Protein AF-A0A959E5X3-F1 (afdb_monomer_lite)

pLDDT: mean 75.26, std 14.71, range [43.62, 96.94]

Radius of gyration: 28.89 Å; chains: 1; bounding box: 55×31×90 Å

Secondary structure (DSSP, 8-state):
---THHHHHHHHHHHHHHHHHHTS------------HHHHHHHHHHHSS-SS-TT-SS--GGGGHHHHS--TTS-SSB-TT--B--SHHHHHTSHHHHGGG-HHHHHHHHHHHHH-GGGHHHHHHHTT-

Sequence (129 aa):
MKKPGHVHLVALSLFGAIGLFSLMPVAENKGVAYRPES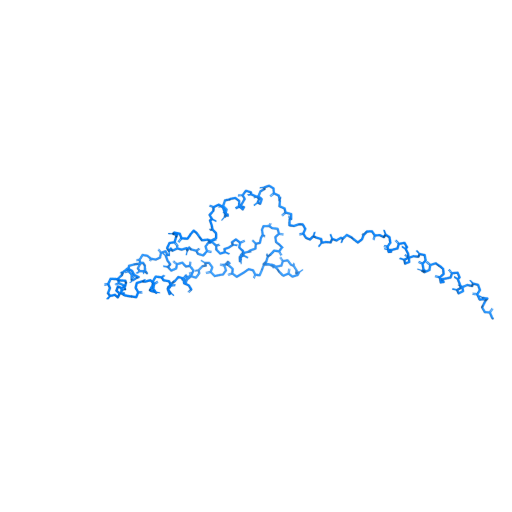FAEWHKTVFLLDPVPQDLIFPTTYYCGGCHGPDYLMHAMVDEMGNDVNLFDDFSTTMMANSAKDPFWQAKVSHEMLVNPGHSLDLQTKCTS

Foldseek 3Di:
DPDCVVVVVVVVVVVVVVVVVVPPPPPPPPVPVPCDVVNVVVCCVLPVCPLPDPPPLFDALVSVCVQQPADPVLPHCADPVSHHNGPSVVVNPDCLRCVSVDPVSVVVLVVCCVVCVVCNVVSSVVSVD

Structure (mmCIF, N/CA/C/O backbone):
data_AF-A0A959E5X3-F1
#
_entry.id   AF-A0A959E5X3-F1
#
loop_
_atom_site.group_PDB
_atom_site.id
_atom_site.type_symbol
_atom_site.label_atom_id
_atom_site.label_alt_id
_atom_site.label_comp_id
_atom_site.label_asym_id
_atom_site.label_entity_id
_atom_site.label_seq_id
_atom_site.pdbx_PDB_ins_code
_atom_site.Cartn_x
_atom_site.Cartn_y
_atom_site.Cartn_z
_atom_site.occupancy
_atom_site.B_iso_or_equiv
_atom_site.auth_seq_id
_atom_site.auth_comp_id
_atom_site.auth_asym_id
_atom_site.auth_atom_id
_atom_site.pdbx_PDB_model_num
ATOM 1 N N . MET A 1 1 ? 25.671 -19.816 -68.355 1.00 52.03 1 MET A N 1
ATOM 2 C CA . MET A 1 1 ? 26.070 -20.847 -67.367 1.00 52.03 1 MET A CA 1
ATOM 3 C C . MET A 1 1 ? 26.819 -20.152 -66.230 1.00 52.03 1 MET A C 1
ATOM 5 O O . MET A 1 1 ? 27.949 -19.722 -66.429 1.00 52.03 1 MET A O 1
ATOM 9 N N . LYS A 1 2 ? 26.156 -19.900 -65.092 1.00 56.19 2 LYS A N 1
ATOM 10 C CA . LYS A 1 2 ? 26.720 -19.149 -63.950 1.00 56.19 2 LYS A CA 1
ATOM 11 C C . LYS A 1 2 ? 27.658 -20.096 -63.185 1.00 56.19 2 LYS A C 1
ATOM 13 O O . LYS A 1 2 ? 27.222 -21.168 -62.783 1.00 56.19 2 LYS A O 1
ATOM 18 N N . LYS A 1 3 ? 28.950 -19.763 -63.078 1.00 61.44 3 LYS A N 1
ATOM 19 C CA . LYS A 1 3 ? 29.979 -20.664 -62.521 1.00 61.44 3 LYS A CA 1
ATOM 20 C C . LYS A 1 3 ? 29.633 -21.049 -61.062 1.00 61.44 3 LYS A C 1
ATOM 22 O O . LYS A 1 3 ? 29.337 -20.146 -60.277 1.00 61.44 3 LYS A O 1
ATOM 27 N N . PRO A 1 4 ? 29.718 -22.338 -60.672 1.00 62.22 4 PRO A N 1
ATOM 28 C CA . PRO A 1 4 ? 29.288 -22.838 -59.355 1.00 62.22 4 PRO A CA 1
ATOM 29 C C . PRO A 1 4 ? 30.049 -22.220 -58.170 1.00 62.22 4 PRO A C 1
ATOM 31 O O . PRO A 1 4 ? 29.543 -22.192 -57.053 1.00 62.22 4 PRO A O 1
ATOM 34 N N . GLY A 1 5 ? 31.228 -21.635 -58.410 1.00 66.94 5 GLY A N 1
ATOM 35 C CA . GLY A 1 5 ? 32.032 -20.980 -57.375 1.00 66.94 5 GLY A CA 1
ATOM 36 C C . GLY A 1 5 ? 31.352 -19.789 -56.690 1.00 66.94 5 GLY A C 1
ATOM 37 O O . GLY A 1 5 ? 31.615 -19.549 -55.519 1.00 66.94 5 GLY A O 1
ATOM 38 N N . HIS A 1 6 ? 30.440 -19.073 -57.360 1.00 70.25 6 HIS A N 1
ATOM 39 C CA . HIS A 1 6 ? 29.731 -17.946 -56.732 1.00 70.25 6 HIS A CA 1
ATOM 40 C C . HIS A 1 6 ? 28.738 -18.394 -55.654 1.00 70.25 6 HIS A C 1
ATOM 42 O O . HIS A 1 6 ? 28.566 -17.697 -54.661 1.00 70.25 6 HIS A O 1
ATOM 48 N N . VAL A 1 7 ? 28.114 -19.563 -55.817 1.00 75.25 7 VAL A N 1
ATOM 49 C CA . VAL A 1 7 ? 27.144 -20.087 -54.842 1.00 75.25 7 VAL A CA 1
ATOM 50 C C . VAL A 1 7 ? 27.857 -20.501 -53.554 1.00 75.25 7 VAL A C 1
ATOM 52 O O . VAL A 1 7 ? 27.399 -20.171 -52.465 1.00 75.25 7 VAL A O 1
ATOM 55 N N . HIS A 1 8 ? 29.025 -21.137 -53.674 1.00 79.75 8 HIS A N 1
ATOM 56 C CA . HIS A 1 8 ? 29.847 -21.503 -52.519 1.00 79.75 8 HIS A CA 1
ATOM 57 C C . HIS A 1 8 ? 30.447 -20.284 -51.810 1.00 79.75 8 HIS A C 1
ATOM 59 O O . HIS A 1 8 ? 30.503 -20.273 -50.584 1.00 79.75 8 HIS A O 1
ATOM 65 N N . LEU A 1 9 ? 30.834 -19.240 -52.553 1.00 80.56 9 LEU A N 1
ATOM 66 C CA . LEU A 1 9 ? 31.344 -17.999 -51.960 1.00 80.56 9 LEU A CA 1
ATOM 67 C C . LEU A 1 9 ? 30.267 -17.277 -51.138 1.00 80.56 9 LEU A C 1
ATOM 69 O O . LEU A 1 9 ? 30.531 -16.830 -50.024 1.00 80.56 9 LEU A O 1
ATOM 73 N N . VAL A 1 10 ? 29.040 -17.212 -51.665 1.00 83.31 10 VAL A N 1
ATOM 74 C CA . VAL A 1 10 ? 27.902 -16.614 -50.956 1.00 83.31 10 VAL A CA 1
ATOM 75 C C . VAL A 1 10 ? 27.544 -17.443 -49.722 1.00 83.31 10 VAL A C 1
ATOM 77 O O . VAL A 1 10 ? 27.395 -16.876 -48.642 1.00 83.31 10 VAL A O 1
ATOM 80 N N . ALA A 1 11 ? 27.488 -18.772 -49.841 1.00 84.06 11 ALA A N 1
ATOM 81 C CA . ALA A 1 11 ? 27.210 -19.652 -48.707 1.00 84.06 11 ALA A CA 1
ATOM 82 C C . ALA A 1 11 ? 28.253 -19.498 -47.586 1.00 84.06 11 ALA A C 1
ATOM 84 O O . ALA A 1 11 ? 27.881 -19.336 -46.426 1.00 84.06 11 ALA A O 1
ATOM 85 N N . LEU A 1 12 ? 29.547 -19.466 -47.924 1.00 86.88 12 LEU A N 1
ATOM 86 C CA . LEU A 1 12 ? 30.622 -19.259 -46.948 1.00 86.88 12 LEU A CA 1
ATOM 87 C C . LEU A 1 12 ? 30.514 -17.900 -46.248 1.00 86.88 12 LEU A C 1
ATOM 89 O O . LEU A 1 12 ? 30.712 -17.823 -45.037 1.00 86.88 12 LEU A O 1
ATOM 93 N N . SER A 1 13 ? 30.150 -16.847 -46.984 1.00 85.75 13 SER A N 1
ATOM 94 C CA . SER A 1 13 ? 29.943 -15.521 -46.393 1.00 85.75 13 SER A CA 1
ATOM 95 C C . SER A 1 13 ? 28.769 -15.500 -45.405 1.00 85.75 13 SER A C 1
ATOM 97 O O . SER A 1 13 ? 28.879 -14.906 -44.334 1.00 85.75 13 SER A O 1
ATOM 99 N N . LEU A 1 14 ? 27.681 -16.215 -45.713 1.00 88.56 14 LEU A N 1
ATOM 100 C CA . LEU A 1 14 ? 26.491 -16.287 -44.867 1.00 88.56 14 LEU A CA 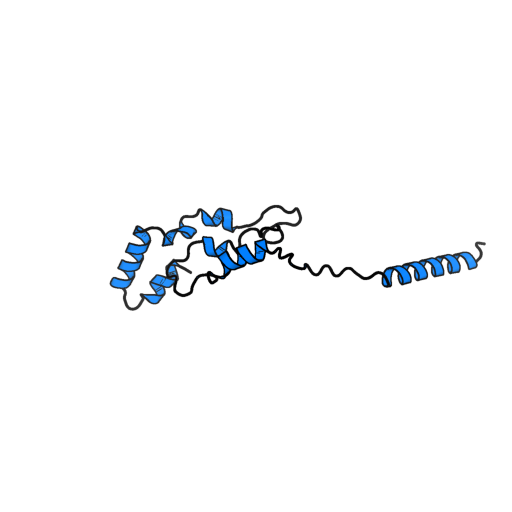1
ATOM 101 C C . LEU A 1 14 ? 26.760 -17.065 -43.572 1.00 88.56 14 LEU A C 1
ATOM 103 O O . LEU A 1 14 ? 26.426 -16.597 -42.487 1.00 88.56 14 LEU A O 1
ATOM 107 N N . PHE A 1 15 ? 27.411 -18.228 -43.674 1.00 89.19 15 PHE A N 1
ATOM 108 C CA . PHE A 1 15 ? 27.784 -19.021 -42.499 1.00 89.19 15 PHE A CA 1
ATOM 109 C C . PHE A 1 15 ? 28.819 -18.305 -41.627 1.00 89.19 15 PHE A C 1
ATOM 111 O O . PHE A 1 15 ? 28.726 -18.370 -40.402 1.00 89.19 15 PHE A O 1
ATOM 118 N N . GLY A 1 16 ? 29.753 -17.567 -42.237 1.00 91.19 16 GLY A N 1
ATOM 119 C CA . GLY A 1 16 ? 30.685 -16.705 -41.511 1.00 91.19 16 GLY A CA 1
ATOM 120 C C . GLY A 1 16 ? 29.972 -15.599 -40.729 1.00 91.19 16 GLY A C 1
ATOM 121 O O . GLY A 1 16 ? 30.272 -15.390 -39.555 1.00 91.19 16 GLY A O 1
ATOM 122 N N . ALA A 1 17 ? 28.985 -14.938 -41.341 1.00 89.69 17 ALA A N 1
ATOM 123 C CA . ALA A 1 17 ? 28.188 -13.905 -40.680 1.00 89.69 17 ALA A CA 1
ATOM 124 C C . ALA A 1 17 ? 27.346 -14.463 -39.520 1.00 89.69 17 ALA A C 1
ATOM 126 O O . ALA A 1 17 ? 27.317 -13.864 -38.448 1.00 89.69 17 ALA A O 1
ATOM 127 N N . ILE A 1 18 ? 26.716 -15.630 -39.695 1.00 87.75 18 ILE A N 1
ATOM 128 C CA . ILE A 1 18 ? 25.946 -16.295 -38.631 1.00 87.75 18 ILE A CA 1
ATOM 129 C C . ILE A 1 18 ? 26.870 -16.713 -37.482 1.00 87.75 18 ILE A C 1
ATOM 131 O O . ILE A 1 18 ? 26.540 -16.481 -36.321 1.00 87.75 18 ILE A O 1
ATOM 135 N N . GLY A 1 19 ? 28.044 -17.276 -37.787 1.00 89.44 19 GLY A N 1
ATOM 136 C CA . GLY A 1 19 ? 29.043 -17.626 -36.776 1.00 89.44 19 GLY A CA 1
ATOM 137 C C . GLY A 1 19 ? 29.510 -16.408 -35.976 1.00 89.44 19 GLY A C 1
ATOM 138 O O . GLY A 1 19 ? 29.556 -16.464 -34.752 1.00 89.44 19 GLY A O 1
ATOM 139 N N . LEU A 1 20 ? 29.770 -15.281 -36.648 1.00 85.88 20 LEU A N 1
ATOM 140 C CA . LEU A 1 20 ? 30.122 -14.015 -35.996 1.00 85.88 20 LEU A CA 1
ATOM 141 C C . LEU A 1 20 ? 28.983 -13.466 -35.126 1.00 85.88 20 LEU A C 1
ATOM 143 O O . LEU A 1 20 ? 29.235 -13.029 -34.007 1.00 85.88 20 LEU A O 1
ATOM 147 N N . PHE A 1 21 ? 27.739 -13.525 -35.604 1.00 82.19 21 PHE A N 1
ATOM 148 C CA . PHE A 1 21 ? 26.570 -13.081 -34.841 1.00 82.19 21 PHE A CA 1
ATOM 149 C C . PHE A 1 21 ? 26.304 -13.974 -33.617 1.00 82.19 21 PHE A C 1
ATOM 151 O O . PHE A 1 21 ? 25.906 -13.484 -32.569 1.00 82.19 21 PHE A O 1
ATOM 158 N N . SER A 1 22 ? 26.604 -15.272 -33.715 1.00 81.00 22 SER A N 1
ATOM 159 C CA . SER A 1 22 ? 26.475 -16.237 -32.608 1.00 81.00 22 SER A CA 1
ATOM 160 C C . SER A 1 22 ? 27.522 -16.033 -31.506 1.00 81.00 22 SER A C 1
ATOM 162 O O . SER A 1 22 ? 27.334 -16.497 -30.385 1.00 81.00 22 SER A O 1
ATOM 164 N N . LEU A 1 23 ? 28.633 -15.360 -31.825 1.00 83.50 23 LEU A N 1
ATOM 165 C CA . LEU A 1 23 ? 29.679 -14.983 -30.870 1.00 83.50 23 LEU A CA 1
ATOM 166 C C . LEU A 1 23 ? 29.416 -13.621 -30.219 1.00 83.50 23 LEU A C 1
ATOM 168 O O . LEU A 1 23 ? 30.133 -13.249 -29.288 1.00 83.50 23 LEU A O 1
ATOM 172 N N . MET A 1 24 ? 28.410 -12.871 -30.684 1.00 80.44 24 MET A N 1
ATOM 173 C CA . MET A 1 24 ? 27.980 -11.672 -29.977 1.00 80.44 24 MET A CA 1
ATOM 174 C C . MET A 1 24 ? 27.353 -12.103 -28.647 1.00 80.44 24 MET A C 1
ATOM 176 O O . MET A 1 24 ? 26.444 -12.936 -28.649 1.00 80.44 24 MET A O 1
ATOM 180 N N . PRO A 1 25 ? 27.816 -11.568 -27.504 1.00 75.00 25 PRO A N 1
ATOM 181 C CA . PRO A 1 25 ? 27.166 -11.840 -26.237 1.00 75.00 25 PRO A CA 1
ATOM 182 C C . PRO A 1 25 ? 25.727 -11.333 -26.340 1.00 75.00 25 PRO A C 1
ATOM 184 O O . PRO A 1 25 ? 25.496 -10.139 -26.535 1.00 75.00 25 PRO A O 1
ATOM 187 N N . VAL A 1 26 ? 24.756 -12.244 -26.237 1.00 66.56 26 VAL A N 1
ATOM 188 C CA . VAL A 1 26 ? 23.364 -11.862 -26.010 1.00 66.56 26 VAL A CA 1
ATOM 189 C C . VAL A 1 26 ? 23.372 -11.108 -24.692 1.00 66.56 26 VAL A C 1
ATOM 191 O O . VAL A 1 26 ? 23.665 -11.690 -23.647 1.00 66.56 26 VAL A O 1
ATOM 194 N N . ALA A 1 27 ? 23.128 -9.800 -24.754 1.00 62.12 27 ALA A N 1
ATOM 195 C CA . ALA A 1 27 ? 22.854 -9.019 -23.567 1.00 62.12 27 ALA A CA 1
ATOM 196 C C . ALA A 1 27 ? 21.605 -9.637 -22.944 1.00 62.12 27 ALA A C 1
ATOM 198 O O . ALA A 1 27 ? 20.488 -9.445 -23.422 1.00 62.12 27 ALA A O 1
ATOM 199 N N . GLU A 1 28 ? 21.808 -10.471 -21.930 1.00 56.25 28 GLU A N 1
ATOM 200 C CA . GLU A 1 28 ? 20.720 -10.932 -21.100 1.00 56.25 28 GLU A CA 1
ATOM 201 C C . GLU A 1 28 ? 20.155 -9.659 -20.476 1.00 56.25 28 GLU A C 1
ATOM 203 O O . GLU A 1 28 ? 20.788 -9.057 -19.606 1.00 56.25 28 GLU A O 1
ATOM 208 N N . ASN A 1 29 ? 18.989 -9.215 -20.955 1.00 54.84 29 ASN A N 1
ATOM 209 C CA . ASN A 1 29 ? 18.143 -8.276 -20.231 1.00 54.84 29 ASN A CA 1
ATOM 210 C C . ASN A 1 29 ? 17.641 -9.013 -18.987 1.00 54.84 29 ASN A C 1
ATOM 212 O O . ASN A 1 29 ? 16.459 -9.307 -18.826 1.00 54.84 29 ASN A O 1
ATOM 216 N N . LYS A 1 30 ? 18.565 -9.323 -18.075 1.00 50.81 30 LYS A N 1
ATOM 217 C CA . LYS A 1 30 ? 18.239 -9.345 -16.667 1.00 50.81 30 LYS A CA 1
ATOM 218 C C . LYS A 1 30 ? 17.781 -7.924 -16.453 1.00 50.81 30 LYS A C 1
ATOM 220 O O . LYS A 1 30 ? 18.608 -7.017 -16.514 1.00 50.81 30 LYS A O 1
ATOM 225 N N . GLY A 1 31 ? 16.477 -7.720 -16.311 1.00 43.62 31 GLY A N 1
ATOM 226 C CA . GLY A 1 31 ? 15.969 -6.528 -15.662 1.00 43.62 31 GLY A CA 1
ATOM 227 C C . GLY A 1 31 ? 16.633 -6.503 -14.296 1.00 43.62 31 GLY A C 1
ATOM 228 O O . GLY A 1 31 ? 16.117 -7.051 -13.326 1.00 43.62 31 GLY A O 1
ATOM 229 N N . VAL A 1 32 ? 17.860 -5.986 -14.234 1.00 48.44 32 VAL A N 1
ATOM 230 C CA . VAL A 1 32 ? 18.496 -5.642 -12.987 1.00 48.44 32 VAL A CA 1
ATOM 231 C C . VAL A 1 32 ? 17.598 -4.520 -12.548 1.00 48.44 32 VAL A C 1
ATOM 233 O O . VAL A 1 32 ? 17.641 -3.451 -13.150 1.00 48.44 32 VAL A O 1
ATOM 236 N N . ALA A 1 33 ? 16.700 -4.815 -11.607 1.00 47.78 33 ALA A N 1
ATOM 237 C CA . ALA A 1 33 ? 15.950 -3.796 -10.912 1.00 47.78 33 ALA A CA 1
ATOM 238 C C . ALA A 1 33 ? 16.995 -2.766 -10.491 1.00 47.78 33 ALA A C 1
ATOM 240 O O . ALA A 1 33 ? 17.809 -3.029 -9.599 1.00 47.78 33 ALA A O 1
ATOM 241 N N . TYR A 1 34 ? 17.069 -1.666 -11.239 1.00 44.34 34 TYR A N 1
ATOM 242 C CA . TYR A 1 34 ? 17.923 -0.556 -10.897 1.00 44.34 34 TYR A CA 1
ATOM 243 C C . TYR A 1 34 ? 17.426 -0.170 -9.510 1.00 44.34 34 TYR A C 1
ATOM 245 O O . TYR A 1 34 ? 16.233 0.014 -9.304 1.00 44.34 34 TYR A O 1
ATOM 253 N N . ARG A 1 35 ? 18.301 -0.259 -8.515 1.00 51.88 35 ARG A N 1
ATOM 254 C CA . ARG A 1 35 ? 18.018 0.152 -7.143 1.00 51.88 35 ARG A CA 1
ATOM 255 C C . ARG A 1 35 ? 19.019 1.260 -6.839 1.00 51.88 35 ARG A C 1
ATOM 257 O O . ARG A 1 35 ? 20.086 0.957 -6.311 1.00 51.88 35 ARG A O 1
ATOM 264 N N . PRO A 1 36 ? 18.750 2.514 -7.238 1.00 56.84 36 PRO A N 1
ATOM 265 C CA . PRO A 1 36 ? 19.499 3.648 -6.745 1.00 56.84 36 PRO A CA 1
ATOM 266 C C . PRO A 1 36 ? 19.348 3.696 -5.224 1.00 56.84 36 PRO A C 1
ATOM 268 O O . PRO A 1 36 ? 18.367 3.210 -4.658 1.00 56.84 36 PRO A O 1
ATOM 271 N N . GLU A 1 37 ? 20.328 4.272 -4.541 1.00 54.00 37 GLU A N 1
ATOM 272 C CA . GLU A 1 37 ? 20.347 4.339 -3.075 1.00 54.00 37 GLU A CA 1
ATOM 273 C C . GLU A 1 37 ? 19.088 5.021 -2.507 1.00 54.00 37 GLU A C 1
ATOM 275 O O . GLU A 1 37 ? 18.595 4.619 -1.455 1.00 54.00 37 GLU A O 1
ATOM 280 N N . SER A 1 38 ? 18.483 5.940 -3.268 1.00 54.34 38 SER A N 1
ATOM 281 C CA . SER A 1 38 ? 17.194 6.573 -2.963 1.00 54.34 38 SER A CA 1
ATOM 282 C C . SER A 1 38 ? 16.017 5.592 -2.915 1.00 54.34 38 SER A C 1
ATOM 284 O O . SER A 1 38 ? 15.113 5.755 -2.100 1.00 54.34 38 SER A O 1
ATOM 286 N N . PHE A 1 39 ? 16.026 4.534 -3.733 1.00 53.41 39 PHE A N 1
ATOM 287 C CA . PHE A 1 39 ? 15.036 3.459 -3.659 1.00 53.41 39 PHE A CA 1
ATOM 288 C C . PHE A 1 39 ? 15.261 2.565 -2.455 1.00 53.41 39 PHE A C 1
ATOM 290 O O . PHE A 1 39 ? 14.295 2.082 -1.882 1.00 53.41 39 PHE A O 1
ATOM 297 N N . ALA A 1 40 ? 16.516 2.337 -2.063 1.00 52.56 40 ALA A N 1
ATOM 298 C CA . ALA A 1 40 ? 16.816 1.627 -0.829 1.00 52.56 40 ALA A CA 1
ATOM 299 C C . ALA A 1 40 ? 16.401 2.453 0.397 1.00 52.56 40 ALA A C 1
ATOM 301 O O . ALA A 1 40 ? 15.988 1.860 1.384 1.00 52.56 40 ALA A O 1
ATOM 302 N N . GLU A 1 41 ? 16.463 3.786 0.352 1.00 54.06 41 GLU A N 1
ATOM 303 C CA . GLU A 1 41 ? 15.901 4.658 1.392 1.00 54.06 41 GLU A CA 1
ATOM 304 C C . GLU A 1 41 ? 14.372 4.669 1.392 1.00 54.06 41 GLU A C 1
ATOM 306 O O . GLU A 1 41 ? 13.792 4.488 2.457 1.00 54.06 41 GLU A O 1
ATOM 311 N N . TRP A 1 42 ? 13.716 4.794 0.233 1.00 52.72 42 TRP A N 1
ATOM 312 C CA . TRP A 1 42 ? 12.253 4.707 0.124 1.00 52.72 42 TRP A CA 1
ATOM 313 C C . TRP A 1 42 ? 11.732 3.322 0.531 1.00 52.72 42 TRP A C 1
ATOM 315 O O . TRP A 1 42 ? 10.778 3.212 1.288 1.00 52.72 42 TRP A O 1
ATOM 325 N N . HIS A 1 43 ? 12.407 2.244 0.127 1.00 53.22 43 HIS A N 1
ATOM 326 C CA . HIS A 1 43 ? 12.106 0.904 0.627 1.00 53.22 43 HIS A CA 1
ATOM 327 C C . HIS A 1 43 ? 12.445 0.759 2.100 1.00 53.22 43 HIS A C 1
ATOM 329 O O . HIS A 1 43 ? 11.705 0.106 2.807 1.00 53.22 43 HIS A O 1
ATOM 335 N N . LYS A 1 44 ? 13.517 1.350 2.626 1.00 54.25 44 LYS A N 1
ATOM 336 C CA . LYS A 1 44 ? 13.734 1.318 4.077 1.00 54.25 44 LYS A CA 1
ATOM 337 C C . LYS A 1 44 ? 12.608 2.057 4.794 1.00 54.25 44 LYS A C 1
ATOM 339 O O . LYS A 1 44 ? 12.125 1.545 5.782 1.00 54.25 44 LYS A O 1
ATOM 344 N N . THR A 1 45 ? 12.108 3.189 4.315 1.00 54.69 45 THR A N 1
ATOM 345 C CA . THR A 1 45 ? 11.000 3.881 4.994 1.00 54.69 45 THR A CA 1
ATOM 346 C C . THR A 1 45 ? 9.646 3.187 4.817 1.00 54.69 45 THR A C 1
ATOM 348 O O . THR A 1 45 ? 8.852 3.190 5.755 1.00 54.69 45 THR A O 1
ATOM 351 N N . VAL A 1 46 ? 9.386 2.558 3.667 1.00 54.97 46 VAL A N 1
ATOM 352 C CA . VAL A 1 46 ? 8.111 1.883 3.349 1.00 54.97 46 VAL A CA 1
ATOM 353 C C . VAL A 1 46 ? 8.080 0.411 3.788 1.00 54.97 46 VAL A C 1
ATOM 355 O O . VAL A 1 46 ? 7.016 -0.072 4.137 1.00 54.97 46 VAL A O 1
ATOM 358 N N . PHE A 1 47 ? 9.224 -0.280 3.818 1.00 48.94 47 PHE A N 1
ATOM 359 C CA . PHE A 1 47 ? 9.394 -1.706 4.161 1.00 48.94 47 PHE A CA 1
ATOM 360 C C . PHE A 1 47 ? 9.928 -1.923 5.595 1.00 48.94 47 PHE A C 1
ATOM 362 O O . PHE A 1 47 ? 9.842 -3.034 6.106 1.00 48.94 47 PHE A O 1
ATOM 369 N N . LEU A 1 48 ? 10.481 -0.899 6.279 1.00 48.16 48 LEU A N 1
ATOM 370 C CA . LEU A 1 48 ? 10.650 -0.948 7.753 1.00 48.16 48 LEU A CA 1
ATOM 371 C C . LEU A 1 48 ? 9.309 -0.816 8.486 1.00 48.16 48 LEU A C 1
ATOM 373 O O . LEU A 1 48 ? 9.239 -1.059 9.689 1.00 48.16 48 LEU A O 1
ATOM 377 N N . LEU A 1 49 ? 8.253 -0.445 7.767 1.00 50.91 49 LEU A N 1
ATOM 378 C CA . LEU A 1 49 ? 6.896 -0.792 8.133 1.00 50.91 49 LEU A CA 1
ATOM 379 C C . LEU A 1 49 ? 6.627 -2.112 7.403 1.00 50.91 49 LEU A C 1
ATOM 381 O O . LEU A 1 49 ? 6.686 -2.143 6.179 1.00 50.91 49 LEU A O 1
ATOM 385 N N . ASP A 1 50 ? 6.422 -3.207 8.135 1.00 50.59 50 ASP A N 1
ATOM 386 C CA . ASP A 1 50 ? 5.968 -4.490 7.574 1.00 50.59 50 ASP A CA 1
ATOM 387 C C . ASP A 1 50 ? 4.889 -4.251 6.491 1.00 50.59 50 ASP A C 1
ATOM 389 O O . ASP A 1 50 ? 4.134 -3.277 6.620 1.00 50.59 50 ASP A O 1
ATOM 393 N N . PRO A 1 51 ? 4.754 -5.097 5.447 1.00 60.97 51 PRO A N 1
ATOM 394 C CA . PRO A 1 51 ? 3.575 -5.076 4.585 1.00 60.97 51 PRO A CA 1
ATOM 395 C C . PRO A 1 51 ? 2.339 -5.330 5.458 1.00 60.97 51 PRO A C 1
ATOM 397 O O . PRO A 1 51 ? 1.954 -6.467 5.691 1.00 60.97 51 PRO A O 1
ATOM 400 N N . VAL A 1 52 ? 1.770 -4.240 5.978 1.00 58.81 52 VAL A N 1
ATOM 401 C CA . VAL A 1 52 ? 0.869 -4.192 7.133 1.00 58.81 52 VAL A CA 1
ATOM 402 C C . VAL A 1 52 ? 1.506 -4.775 8.412 1.00 58.81 52 VAL A C 1
ATOM 404 O O . VAL A 1 52 ? 1.631 -5.993 8.532 1.00 58.81 52 VAL A O 1
ATOM 407 N N . PRO A 1 53 ? 1.857 -3.945 9.415 1.00 58.78 53 PRO A N 1
ATOM 408 C CA . PRO A 1 53 ? 2.241 -4.455 10.730 1.00 58.78 53 PRO A CA 1
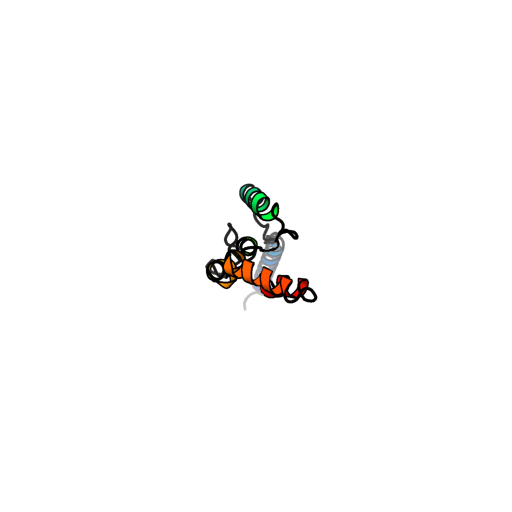ATOM 409 C C . PRO A 1 53 ? 1.159 -5.405 11.257 1.00 58.78 53 PRO A C 1
ATOM 411 O O . PRO A 1 53 ? -0.022 -5.057 11.243 1.00 58.78 53 PRO A O 1
ATOM 414 N N . GLN A 1 54 ? 1.533 -6.610 11.697 1.00 59.38 54 GLN A N 1
ATOM 415 C CA . GLN A 1 54 ? 0.558 -7.620 12.147 1.00 59.38 54 GLN A CA 1
ATOM 416 C C . GLN A 1 54 ? -0.233 -7.184 13.392 1.00 59.38 54 GLN A C 1
ATOM 418 O O . GLN A 1 54 ? -1.281 -7.749 13.698 1.00 59.38 54 GLN A O 1
ATOM 423 N N . ASP A 1 55 ? 0.272 -6.187 14.115 1.00 62.75 55 ASP A N 1
ATOM 424 C CA . ASP A 1 55 ? -0.359 -5.539 15.261 1.00 62.75 55 ASP A CA 1
ATOM 425 C C . ASP A 1 55 ? -1.238 -4.336 14.872 1.00 62.75 55 ASP A C 1
ATOM 427 O O . ASP A 1 55 ? -1.978 -3.809 15.710 1.00 62.75 55 ASP A O 1
ATOM 431 N N . LEU A 1 56 ? -1.211 -3.907 13.606 1.00 65.31 56 LEU A N 1
ATOM 432 C CA . LEU A 1 56 ? -2.069 -2.843 13.108 1.00 65.31 56 LEU A CA 1
ATOM 433 C C . LEU A 1 56 ? -3.465 -3.401 12.822 1.00 65.31 56 LEU A C 1
ATOM 435 O O . LEU A 1 56 ? -3.727 -3.996 11.783 1.00 65.31 56 LEU A O 1
ATOM 439 N N . ILE A 1 57 ? -4.388 -3.144 13.744 1.00 63.31 57 ILE A N 1
ATOM 440 C CA . ILE A 1 57 ? -5.784 -3.603 13.656 1.00 63.31 57 ILE A CA 1
ATOM 441 C C . ILE A 1 57 ? -6.508 -2.977 12.442 1.00 63.31 57 ILE A C 1
ATOM 443 O O . ILE A 1 57 ? -7.429 -3.571 11.889 1.00 63.31 57 ILE A O 1
ATOM 447 N N . PHE A 1 58 ? -6.068 -1.790 12.000 1.00 71.44 58 PHE A N 1
ATOM 448 C CA . PHE 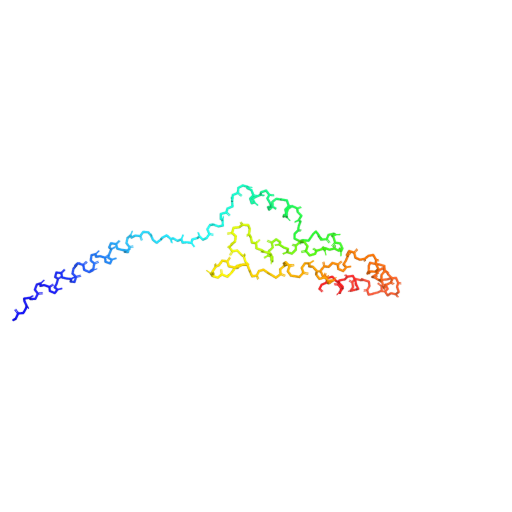A 1 58 ? -6.718 -0.984 10.962 1.00 71.44 58 PHE A CA 1
ATOM 449 C C . PHE A 1 58 ? -5.709 -0.402 9.953 1.00 71.44 58 PHE A C 1
ATOM 451 O O . PHE A 1 58 ? -5.427 0.803 9.980 1.00 71.44 58 PHE A O 1
ATOM 458 N N . PRO A 1 59 ? -5.129 -1.226 9.060 1.00 71.56 59 PRO A N 1
ATOM 459 C CA . PRO A 1 59 ? -4.291 -0.724 7.983 1.00 71.56 59 PRO A CA 1
ATOM 460 C C . PRO A 1 59 ? -5.094 0.160 7.035 1.00 71.56 59 PRO A C 1
ATOM 462 O O . PRO A 1 59 ? -6.223 -0.137 6.659 1.00 71.56 59 PRO A O 1
ATOM 465 N N . THR A 1 60 ? -4.485 1.271 6.634 1.00 73.50 60 THR A N 1
ATOM 466 C CA . THR A 1 60 ? -5.044 2.129 5.586 1.00 73.50 60 THR A CA 1
ATOM 467 C C . THR A 1 60 ? -4.514 1.687 4.229 1.00 73.50 60 THR A C 1
ATOM 469 O O . THR A 1 60 ? -3.440 1.086 4.151 1.00 73.50 60 THR A O 1
ATOM 472 N N . THR A 1 61 ? -5.210 2.065 3.156 1.00 76.75 61 THR A N 1
ATOM 473 C CA . THR A 1 61 ? -4.798 1.788 1.769 1.00 76.75 61 THR A CA 1
ATOM 474 C C . THR A 1 61 ? -3.340 2.130 1.452 1.00 76.75 61 THR A C 1
ATOM 476 O O . THR A 1 61 ? -2.772 1.512 0.562 1.00 76.75 61 THR A O 1
ATOM 479 N N . TYR A 1 62 ? -2.718 3.068 2.178 1.00 76.94 62 TYR A N 1
ATOM 480 C CA . TYR A 1 62 ? -1.324 3.482 1.999 1.00 76.94 62 TYR A CA 1
ATOM 481 C C . TYR A 1 62 ? -0.342 2.301 1.922 1.00 76.94 62 TYR A C 1
ATOM 483 O O . TYR A 1 62 ? 0.554 2.305 1.082 1.00 76.94 62 TYR A O 1
ATOM 491 N N . TYR A 1 63 ? -0.546 1.259 2.734 1.00 75.88 63 TYR A N 1
ATOM 492 C CA . TYR A 1 63 ? 0.329 0.080 2.752 1.00 75.88 63 TYR A CA 1
ATOM 493 C C . TYR A 1 63 ? 0.247 -0.767 1.474 1.00 75.88 63 TYR A C 1
ATOM 495 O O . TYR A 1 63 ? 1.152 -1.547 1.192 1.00 75.88 63 TYR A O 1
ATOM 503 N N . CYS A 1 64 ? -0.806 -0.603 0.672 1.00 77.56 64 CYS A N 1
ATOM 504 C CA . CYS A 1 64 ? -0.993 -1.324 -0.584 1.00 77.56 64 CYS A CA 1
ATOM 505 C C . CYS A 1 64 ? -0.238 -0.662 -1.750 1.00 77.56 64 CYS A C 1
ATOM 507 O O . CYS A 1 64 ? 0.123 -1.343 -2.710 1.00 77.56 64 CYS A O 1
ATOM 509 N N . GLY A 1 65 ? 0.031 0.648 -1.668 1.00 78.88 65 GLY A N 1
ATOM 510 C CA . GLY A 1 65 ? 0.633 1.425 -2.758 1.00 78.88 65 GLY A CA 1
ATOM 511 C C . GLY A 1 65 ? 2.058 1.003 -3.113 1.00 78.88 65 GLY A C 1
ATOM 512 O O . GLY A 1 65 ? 2.468 1.161 -4.256 1.00 78.88 65 GLY A O 1
ATOM 513 N N . GLY A 1 66 ? 2.790 0.387 -2.180 1.00 75.88 66 GLY A N 1
ATOM 514 C CA . GLY A 1 66 ? 4.162 -0.064 -2.428 1.00 75.88 66 GLY A CA 1
ATOM 515 C C . GLY A 1 66 ? 4.295 -1.116 -3.535 1.00 75.88 66 GLY A C 1
ATOM 516 O O . GLY A 1 66 ? 5.309 -1.144 -4.226 1.00 75.88 66 GLY A O 1
ATOM 517 N N . CYS A 1 67 ? 3.266 -1.951 -3.718 1.00 80.06 67 CYS A N 1
ATOM 518 C CA . CYS A 1 67 ? 3.220 -2.976 -4.766 1.00 80.06 67 CYS A CA 1
ATOM 519 C C . CYS A 1 67 ? 2.133 -2.714 -5.817 1.00 80.06 67 CYS A C 1
ATOM 521 O O . CYS A 1 67 ? 2.273 -3.163 -6.950 1.00 80.06 67 CYS A O 1
ATOM 523 N N . HIS A 1 68 ? 1.037 -2.045 -5.443 1.00 85.81 68 HIS A N 1
ATOM 524 C CA . HIS A 1 68 ? -0.109 -1.806 -6.327 1.00 85.81 68 HIS A CA 1
ATOM 525 C C . HIS A 1 68 ? -0.139 -0.402 -6.950 1.00 85.81 68 HIS A C 1
ATOM 527 O O . HIS A 1 68 ? -1.024 -0.143 -7.766 1.00 85.81 68 HIS A O 1
ATOM 533 N N . GLY A 1 69 ? 0.783 0.485 -6.564 1.00 84.25 69 GLY A N 1
ATOM 534 C CA . GLY A 1 69 ? 1.060 1.765 -7.220 1.00 84.25 69 GLY A CA 1
ATOM 535 C C . GLY A 1 69 ? 2.170 1.641 -8.275 1.00 84.25 69 GLY A C 1
ATOM 536 O O . GLY A 1 69 ? 2.766 0.567 -8.412 1.00 84.25 69 GLY A O 1
ATOM 537 N N . PRO A 1 70 ? 2.473 2.719 -9.016 1.00 80.50 70 PRO A N 1
ATOM 538 C CA . PRO A 1 70 ? 3.592 2.725 -9.941 1.00 80.50 70 PRO A CA 1
ATOM 539 C C . PRO A 1 70 ? 4.896 2.675 -9.147 1.00 80.50 70 PRO A C 1
ATOM 541 O O . PRO A 1 70 ? 5.040 3.327 -8.106 1.00 80.50 70 PRO A O 1
ATOM 544 N N . ASP A 1 71 ? 5.874 1.910 -9.634 1.00 79.50 71 ASP A N 1
ATOM 545 C CA . ASP A 1 71 ? 7.215 2.060 -9.083 1.00 79.50 71 ASP A CA 1
ATOM 546 C C . ASP A 1 71 ? 7.835 3.384 -9.555 1.00 79.50 71 ASP A C 1
ATOM 548 O O . ASP A 1 71 ? 7.503 3.939 -10.599 1.00 79.50 71 ASP A O 1
ATOM 552 N N . TYR A 1 72 ? 8.772 3.903 -8.772 1.00 73.00 72 TYR A N 1
ATOM 553 C CA . TYR A 1 72 ? 9.486 5.149 -9.058 1.00 73.00 72 TYR A CA 1
ATOM 554 C C . TYR A 1 72 ? 10.296 5.150 -10.376 1.00 73.00 72 TYR A C 1
ATOM 556 O O . TYR A 1 72 ? 10.735 6.217 -10.805 1.00 73.00 72 TYR A O 1
ATOM 564 N N . LEU A 1 73 ? 10.546 3.987 -10.989 1.00 79.94 73 LEU A N 1
ATOM 565 C CA . LEU A 1 73 ? 11.182 3.856 -12.307 1.00 79.94 73 LEU A CA 1
ATOM 566 C C . LEU A 1 73 ? 10.174 3.701 -13.438 1.00 79.94 73 LE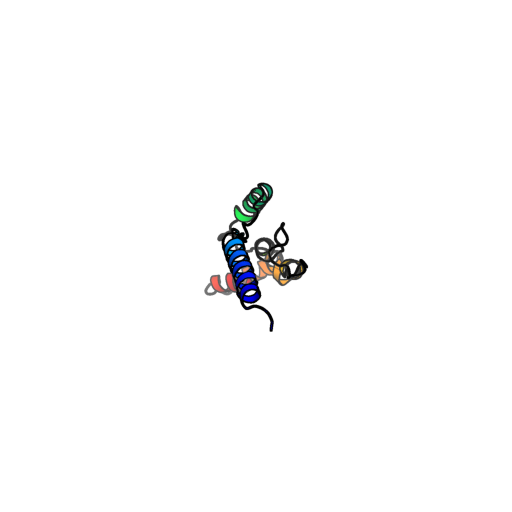U A C 1
ATOM 568 O O . LEU A 1 73 ? 10.596 3.641 -14.591 1.00 79.94 73 LEU A O 1
ATOM 572 N N . MET A 1 74 ? 8.881 3.641 -13.125 1.00 80.56 74 MET A N 1
ATOM 573 C CA . MET A 1 74 ? 7.817 3.351 -14.072 1.00 80.56 74 MET A CA 1
ATOM 574 C C . MET A 1 74 ? 8.053 2.015 -14.797 1.00 80.56 74 MET A C 1
ATOM 576 O O . MET A 1 74 ? 7.928 1.942 -16.016 1.00 80.56 74 MET A O 1
ATOM 580 N N . HIS A 1 75 ? 8.441 0.959 -14.069 1.00 82.62 75 HIS A N 1
ATOM 581 C CA . HIS A 1 75 ? 8.563 -0.400 -14.626 1.00 82.62 75 HIS A CA 1
ATOM 582 C C . HIS A 1 75 ? 7.452 -1.356 -14.167 1.00 82.62 75 HIS A C 1
ATOM 584 O O . HIS A 1 75 ? 7.106 -2.291 -14.890 1.00 82.62 75 HIS A O 1
ATOM 590 N N . ALA A 1 76 ? 6.898 -1.146 -12.977 1.00 84.69 76 ALA A N 1
ATOM 591 C CA . ALA A 1 76 ? 5.740 -1.855 -12.452 1.00 84.69 76 ALA A CA 1
ATOM 592 C C . ALA A 1 76 ? 4.477 -0.995 -12.553 1.00 84.69 76 ALA A C 1
ATOM 594 O O . ALA A 1 76 ? 4.543 0.227 -12.441 1.00 84.69 76 ALA A O 1
ATOM 595 N N . MET A 1 77 ? 3.330 -1.660 -12.727 1.00 88.75 77 MET A N 1
ATOM 596 C CA . MET A 1 77 ? 2.014 -1.026 -12.886 1.00 88.75 77 MET A CA 1
ATOM 597 C C . MET A 1 77 ? 1.961 0.003 -14.028 1.00 88.75 77 MET A C 1
ATOM 599 O O . MET A 1 77 ? 1.228 0.982 -13.955 1.00 88.75 77 MET A O 1
ATOM 603 N N . VAL A 1 78 ? 2.707 -0.255 -15.106 1.00 90.88 78 VAL A N 1
ATOM 604 C CA . VAL A 1 78 ? 2.659 0.507 -16.360 1.00 90.88 78 VAL A CA 1
ATOM 605 C C . VAL A 1 78 ? 2.388 -0.413 -17.553 1.00 90.88 78 VAL A C 1
ATOM 607 O O . VAL A 1 78 ? 2.669 -1.613 -17.488 1.00 90.88 78 VAL A O 1
ATOM 610 N N . ASP A 1 79 ? 1.840 0.129 -18.639 1.00 91.94 79 ASP A N 1
ATOM 611 C CA . ASP A 1 79 ? 1.673 -0.599 -19.904 1.00 91.94 79 ASP A CA 1
ATOM 612 C C . ASP A 1 79 ? 2.941 -0.572 -20.789 1.00 91.94 79 ASP A C 1
ATOM 614 O O . ASP A 1 79 ? 3.957 0.036 -20.451 1.00 91.94 79 ASP A O 1
ATOM 618 N N . GLU A 1 80 ? 2.894 -1.228 -21.956 1.00 91.19 80 GLU A N 1
ATOM 619 C CA . GLU A 1 80 ? 4.020 -1.270 -22.911 1.00 91.19 80 GLU A CA 1
ATOM 620 C C . GLU A 1 80 ? 4.415 0.109 -23.471 1.00 91.19 80 GLU A C 1
ATOM 622 O O . GLU A 1 80 ? 5.519 0.275 -23.992 1.00 91.19 80 GLU A O 1
ATOM 627 N N . MET A 1 81 ? 3.524 1.100 -23.381 1.00 93.00 81 MET A N 1
ATOM 628 C CA . MET A 1 81 ? 3.766 2.482 -23.797 1.00 93.00 81 MET A CA 1
ATOM 629 C C . MET A 1 81 ? 4.257 3.359 -22.634 1.00 93.00 81 MET A C 1
ATOM 631 O O . MET A 1 81 ? 4.548 4.537 -22.848 1.00 93.00 81 MET A O 1
ATOM 635 N N . GLY A 1 82 ? 4.381 2.797 -21.427 1.00 88.31 82 GLY A N 1
ATOM 636 C CA . GLY A 1 82 ? 4.788 3.499 -20.213 1.00 88.31 82 GLY A CA 1
ATOM 637 C C . GLY A 1 82 ? 3.671 4.310 -19.556 1.00 88.31 82 GLY A C 1
ATOM 638 O O . GLY A 1 82 ? 3.966 5.163 -18.717 1.00 88.31 82 GLY A O 1
ATOM 639 N N . ASN A 1 83 ? 2.405 4.090 -19.925 1.00 90.44 83 ASN A N 1
ATOM 640 C CA . ASN A 1 83 ? 1.289 4.724 -19.228 1.00 90.44 83 ASN A CA 1
ATOM 641 C C . ASN A 1 83 ? 1.078 4.055 -17.878 1.00 90.44 83 ASN A C 1
ATOM 643 O O . ASN A 1 83 ? 1.131 2.832 -17.774 1.00 90.44 83 ASN A O 1
ATOM 647 N N . ASP A 1 84 ? 0.776 4.865 -16.872 1.00 89.62 84 ASP A N 1
ATOM 648 C CA . ASP A 1 84 ? 0.382 4.381 -15.560 1.00 89.62 84 ASP A CA 1
ATOM 649 C C . ASP A 1 84 ? -0.965 3.645 -15.635 1.00 89.62 84 ASP A C 1
ATOM 651 O O . ASP A 1 84 ? -1.959 4.186 -16.124 1.00 89.62 84 ASP A O 1
ATOM 655 N N . VAL A 1 85 ? -0.977 2.394 -15.178 1.00 92.31 85 VAL A N 1
ATOM 656 C CA . VAL A 1 85 ? -2.168 1.535 -15.103 1.00 92.31 85 VAL A CA 1
ATOM 657 C C . VAL A 1 85 ? -2.407 1.036 -13.679 1.00 92.31 85 VAL A C 1
ATOM 659 O O . VAL A 1 85 ? -3.073 0.016 -13.465 1.00 92.31 85 VAL A O 1
ATOM 662 N N . ASN A 1 86 ? -1.834 1.720 -12.689 1.00 89.31 86 ASN A N 1
ATOM 663 C CA . ASN A 1 86 ? -2.021 1.374 -11.297 1.00 89.31 86 ASN A CA 1
ATOM 664 C C . ASN A 1 86 ? -3.485 1.566 -10.858 1.00 89.31 86 ASN A C 1
ATOM 666 O O . ASN A 1 86 ? -4.154 2.516 -11.247 1.00 89.31 86 ASN A O 1
ATOM 670 N N . LEU A 1 87 ? -3.988 0.642 -10.034 1.00 88.81 87 LEU A N 1
ATOM 671 C CA . LEU A 1 87 ? -5.339 0.735 -9.459 1.00 88.81 87 LEU A CA 1
ATOM 672 C C . LEU A 1 87 ? -5.331 1.434 -8.092 1.00 88.81 87 LEU A C 1
ATOM 674 O O . LEU A 1 87 ? -6.379 1.826 -7.575 1.00 88.81 87 LEU A O 1
ATOM 678 N N . PHE A 1 88 ? -4.156 1.532 -7.472 1.00 89.19 88 PHE A N 1
ATOM 679 C CA . PHE A 1 88 ? -4.011 2.066 -6.129 1.00 89.19 88 PHE A CA 1
ATOM 680 C C . PHE A 1 88 ? -4.505 3.511 -6.040 1.00 89.19 88 PHE A C 1
ATOM 682 O O . PHE A 1 88 ? -5.245 3.818 -5.105 1.00 89.19 88 PHE A O 1
ATOM 689 N N . ASP A 1 89 ? -4.170 4.362 -7.006 1.00 86.88 89 ASP A N 1
ATOM 690 C CA . ASP A 1 89 ? -4.533 5.780 -6.981 1.00 86.88 89 ASP A CA 1
ATOM 691 C C . ASP A 1 89 ? -6.052 5.975 -6.934 1.00 86.88 89 ASP A C 1
ATOM 693 O O . ASP A 1 89 ? -6.563 6.650 -6.033 1.00 86.88 89 ASP A O 1
ATOM 697 N N . ASP A 1 90 ? -6.788 5.289 -7.809 1.00 88.44 90 ASP A N 1
ATOM 698 C CA . ASP A 1 90 ? -8.252 5.335 -7.843 1.00 88.44 90 ASP A CA 1
ATOM 699 C C . ASP A 1 90 ? -8.870 4.734 -6.572 1.00 88.44 90 ASP A C 1
ATOM 701 O O . ASP A 1 90 ? -9.761 5.328 -5.951 1.00 88.44 90 ASP A O 1
ATOM 705 N N . PHE A 1 91 ? -8.381 3.567 -6.138 1.00 87.25 91 PHE A N 1
ATOM 706 C CA . PHE A 1 91 ? -8.905 2.879 -4.958 1.00 87.25 91 PHE A CA 1
ATOM 707 C C . PHE A 1 91 ? -8.663 3.668 -3.666 1.00 87.25 91 PHE A C 1
ATOM 709 O O . PHE A 1 91 ? -9.536 3.695 -2.791 1.00 87.25 91 PHE A O 1
ATOM 716 N N . SER A 1 92 ? -7.516 4.343 -3.553 1.00 87.94 92 SER A N 1
ATOM 717 C CA . SER A 1 92 ? -7.061 5.009 -2.328 1.00 87.94 92 SER A CA 1
ATOM 718 C C . SER A 1 92 ? -8.004 6.112 -1.838 1.00 87.94 92 SER A C 1
ATOM 720 O O . SER A 1 92 ? -8.030 6.431 -0.645 1.00 87.94 92 SER A O 1
ATOM 722 N N . THR A 1 93 ? -8.816 6.664 -2.742 1.00 86.38 93 THR A N 1
ATOM 723 C CA . THR A 1 93 ? -9.782 7.735 -2.460 1.00 86.38 93 THR A CA 1
ATOM 724 C C . THR A 1 93 ? -11.161 7.219 -2.042 1.00 86.38 93 THR A C 1
ATOM 726 O O . THR A 1 93 ? -12.017 7.997 -1.617 1.00 86.38 93 THR A O 1
ATOM 729 N N . THR A 1 94 ? -11.400 5.909 -2.126 1.00 85.75 94 THR A N 1
ATOM 730 C CA . THR A 1 94 ? -12.717 5.332 -1.846 1.00 85.75 94 THR A CA 1
ATOM 731 C C . THR A 1 94 ? -13.050 5.325 -0.353 1.00 85.75 94 THR A C 1
ATOM 733 O O . THR A 1 94 ? -12.180 5.285 0.526 1.00 85.75 94 THR A O 1
ATOM 736 N N . MET A 1 95 ? -14.355 5.283 -0.059 1.00 80.94 95 MET A N 1
ATOM 737 C CA . MET A 1 95 ? -14.862 5.062 1.300 1.00 80.94 95 MET A CA 1
ATOM 738 C C . MET A 1 95 ? -14.392 3.723 1.875 1.00 80.94 95 MET A C 1
ATOM 740 O O . MET A 1 95 ? -14.137 3.628 3.069 1.00 80.94 95 MET A O 1
ATOM 744 N N . MET A 1 96 ? -14.246 2.697 1.033 1.00 80.38 96 MET A N 1
ATOM 745 C CA . MET A 1 96 ? -13.788 1.374 1.456 1.00 80.38 96 MET A CA 1
ATOM 746 C C . MET A 1 96 ? -12.328 1.419 1.922 1.00 80.38 96 MET A C 1
ATOM 748 O O . MET A 1 96 ? -12.036 1.008 3.045 1.00 80.38 96 MET A O 1
ATOM 752 N N . ALA A 1 97 ? -11.452 2.027 1.117 1.00 80.19 97 ALA A N 1
ATOM 753 C CA . ALA A 1 97 ? -10.022 2.198 1.385 1.00 80.19 97 ALA A CA 1
ATOM 754 C C . ALA A 1 97 ? -9.696 3.014 2.653 1.00 80.19 97 ALA A C 1
ATOM 756 O O . ALA A 1 97 ? -8.591 2.914 3.197 1.00 80.19 97 ALA A O 1
ATOM 757 N N . ASN A 1 98 ? -10.648 3.826 3.126 1.00 77.94 98 ASN A N 1
ATOM 758 C CA . ASN A 1 98 ? -10.496 4.699 4.294 1.00 77.94 98 ASN A CA 1
ATOM 759 C C . ASN A 1 98 ? -11.484 4.391 5.427 1.00 77.94 98 ASN A C 1
ATOM 761 O O . ASN A 1 98 ? -11.498 5.118 6.419 1.00 77.94 98 ASN A O 1
ATOM 765 N N . SER A 1 99 ? -12.280 3.326 5.314 1.00 79.56 99 SER A N 1
ATOM 766 C CA . SER A 1 99 ? -13.339 2.995 6.280 1.00 79.56 99 SER A CA 1
ATOM 767 C C . SER A 1 99 ? -12.805 2.875 7.710 1.00 79.56 99 SER A C 1
ATOM 769 O O . SER A 1 99 ? -13.399 3.402 8.645 1.00 79.56 99 SER A O 1
ATOM 771 N N . ALA A 1 100 ? -11.609 2.310 7.870 1.00 77.81 100 ALA A N 1
ATOM 772 C CA . ALA A 1 100 ? -10.980 2.132 9.170 1.00 77.81 100 ALA A CA 1
ATOM 773 C C . ALA A 1 100 ? -10.498 3.441 9.840 1.00 77.81 100 ALA A C 1
ATOM 775 O O . ALA A 1 100 ? -10.155 3.433 11.023 1.00 77.81 100 ALA A O 1
ATOM 776 N N . LYS A 1 101 ? -10.496 4.576 9.118 1.00 79.56 101 LYS A N 1
ATOM 777 C CA . LYS A 1 101 ? -10.245 5.921 9.675 1.00 79.56 101 LYS A CA 1
ATOM 778 C C . LYS A 1 101 ? -11.511 6.582 10.227 1.00 79.56 101 LYS A C 1
ATOM 780 O O . LYS A 1 101 ? -11.390 7.553 10.969 1.00 79.56 101 LYS A O 1
ATOM 785 N N . ASP A 1 102 ? -12.699 6.111 9.846 1.00 85.12 102 ASP A N 1
ATOM 786 C CA . ASP A 1 102 ? -13.970 6.694 10.277 1.00 85.12 102 ASP A CA 1
ATOM 787 C C . ASP A 1 102 ? -14.267 6.313 11.743 1.00 85.12 102 ASP A C 1
ATOM 789 O O . ASP A 1 102 ? -14.462 5.129 12.045 1.00 85.12 102 ASP A O 1
ATOM 793 N N . PRO A 1 103 ? -14.353 7.286 12.674 1.00 85.75 103 PRO A N 1
ATOM 794 C CA . PRO A 1 103 ? -14.688 7.008 14.070 1.00 85.75 103 PRO A CA 1
ATOM 795 C C . PRO A 1 103 ? -16.045 6.315 14.239 1.00 85.75 103 PRO A C 1
ATOM 797 O O . PRO A 1 103 ? -16.228 5.541 15.181 1.00 85.75 103 PRO A O 1
ATOM 800 N N . PHE A 1 104 ? -17.001 6.564 13.338 1.00 87.44 104 PHE A N 1
ATOM 801 C CA . PHE A 1 104 ? -18.309 5.915 13.388 1.00 87.44 104 PHE A CA 1
ATOM 802 C C . PHE A 1 104 ? -18.210 4.426 13.044 1.00 87.44 104 PHE A C 1
ATOM 804 O O . PHE A 1 104 ? -18.801 3.588 13.732 1.00 87.44 104 PHE A O 1
ATOM 811 N N . TRP A 1 105 ? -17.405 4.080 12.038 1.00 85.88 105 TRP A N 1
ATOM 812 C CA . TRP A 1 105 ? -17.102 2.690 11.707 1.00 85.88 105 TRP A CA 1
ATOM 813 C C . TRP A 1 105 ? -16.417 1.973 12.879 1.00 85.88 105 TRP A C 1
ATOM 815 O O . TRP A 1 105 ? -16.871 0.904 13.290 1.00 85.88 105 TRP A O 1
ATOM 825 N N . GLN A 1 106 ? -15.405 2.593 13.495 1.00 85.12 106 GLN A N 1
ATOM 826 C CA . GLN A 1 106 ? -14.691 2.013 14.644 1.00 85.12 106 GLN A CA 1
ATOM 827 C C . GLN A 1 106 ? -15.626 1.773 15.840 1.00 85.12 106 GLN A C 1
ATOM 829 O O . GLN A 1 106 ? -15.575 0.718 16.485 1.00 85.12 106 GLN A O 1
ATOM 834 N N . ALA A 1 107 ? -16.523 2.725 16.116 1.00 89.00 107 ALA A N 1
ATOM 835 C CA . ALA A 1 107 ? -17.531 2.595 17.162 1.00 89.00 107 ALA A CA 1
ATOM 836 C C . ALA A 1 107 ? -18.507 1.446 16.874 1.00 89.00 107 ALA A C 1
ATOM 838 O O . ALA A 1 107 ? -18.864 0.697 17.786 1.00 89.00 107 ALA A O 1
ATOM 839 N N . LYS A 1 108 ? -18.911 1.264 15.610 1.00 88.62 108 LYS A N 1
ATOM 840 C CA . LYS A 1 108 ? -19.797 0.166 15.216 1.00 88.62 108 LYS A CA 1
ATOM 841 C C . LYS A 1 108 ? -19.115 -1.193 15.351 1.00 88.62 108 LYS A C 1
ATOM 843 O O . LYS A 1 108 ? -19.716 -2.081 15.949 1.00 88.62 108 LYS A O 1
ATOM 848 N N . VAL A 1 109 ? -17.872 -1.344 14.889 1.00 86.44 109 VAL A N 1
ATOM 849 C CA . VAL A 1 109 ? -17.091 -2.584 15.078 1.00 86.44 109 VAL A CA 1
ATOM 850 C C . VAL A 1 109 ? -16.970 -2.915 16.569 1.00 86.44 109 VAL A C 1
ATOM 852 O O . VAL A 1 109 ? -17.278 -4.032 16.981 1.00 86.44 109 VAL A O 1
ATOM 855 N N . SER A 1 110 ? -16.641 -1.917 17.396 1.00 89.12 110 SER A N 1
ATOM 856 C CA . SER A 1 110 ? -16.553 -2.076 18.855 1.00 89.12 110 SER A CA 1
ATOM 857 C C . SER A 1 110 ? -17.886 -2.516 19.473 1.00 89.12 110 SER A C 1
ATOM 859 O O . SER A 1 110 ? -17.921 -3.414 20.311 1.00 89.12 110 SER A O 1
ATOM 861 N N . HIS A 1 111 ? -19.001 -1.916 19.048 1.00 93.38 111 HIS A N 1
ATOM 862 C CA . HIS A 1 111 ? -20.334 -2.289 19.518 1.00 93.38 111 HIS A CA 1
ATOM 863 C C . HIS A 1 111 ? -20.706 -3.725 19.128 1.00 93.38 111 HIS A C 1
ATOM 865 O O . HIS A 1 111 ? -21.183 -4.479 19.974 1.00 93.38 111 HIS A O 1
ATOM 871 N N . GLU A 1 112 ? -20.454 -4.130 17.882 1.00 91.75 112 GLU A N 1
ATOM 872 C CA . GLU A 1 112 ? -20.754 -5.489 17.417 1.00 91.75 112 GLU A CA 1
ATOM 873 C C . GLU A 1 112 ? -19.951 -6.550 18.182 1.00 91.75 112 GLU A C 1
ATOM 875 O O . GLU A 1 112 ? -20.499 -7.596 18.526 1.00 91.75 112 GLU A O 1
ATOM 880 N N . MET A 1 113 ? -18.692 -6.265 18.530 1.00 91.00 113 MET A N 1
ATOM 881 C CA . MET A 1 113 ? -17.877 -7.147 19.376 1.00 91.00 113 MET A CA 1
ATOM 882 C C . MET A 1 113 ? -18.442 -7.296 20.794 1.00 91.00 113 MET A C 1
ATOM 884 O O . MET A 1 113 ? -18.371 -8.381 21.369 1.00 91.00 113 MET A O 1
ATOM 888 N N . LEU A 1 114 ? -19.002 -6.222 21.363 1.00 94.19 114 LEU A N 1
ATOM 889 C CA . LEU A 1 114 ? -19.614 -6.250 22.696 1.00 94.19 114 LEU A CA 1
ATOM 890 C C . LEU A 1 114 ? -20.931 -7.031 22.708 1.00 94.19 114 LEU A C 1
ATOM 892 O O . LEU A 1 114 ? -21.218 -7.731 23.678 1.00 94.19 114 LEU A O 1
ATOM 896 N N . VAL A 1 115 ? -21.726 -6.913 21.643 1.00 96.94 115 VAL A N 1
ATOM 897 C CA . VAL A 1 115 ? -23.010 -7.617 21.512 1.00 96.94 115 VAL A CA 1
ATOM 898 C C . VAL A 1 115 ? -22.804 -9.093 21.155 1.00 96.94 115 VAL A C 1
ATOM 900 O O . VAL A 1 115 ? -23.541 -9.946 21.647 1.00 96.94 115 VAL A O 1
ATOM 903 N N . ASN A 1 116 ? -21.781 -9.410 20.352 1.00 93.94 116 ASN A N 1
ATOM 904 C CA . ASN A 1 116 ? -21.511 -10.753 19.835 1.00 93.94 116 ASN A CA 1
ATOM 905 C C . ASN A 1 116 ? -20.082 -11.229 20.176 1.00 93.94 116 ASN A C 1
ATOM 907 O O . ASN A 1 116 ? -19.274 -11.468 19.272 1.00 93.94 116 ASN A O 1
ATOM 911 N N . PRO A 1 117 ? -19.741 -11.422 21.464 1.00 93.25 117 PRO A N 1
ATOM 912 C CA . PRO A 1 117 ? -18.364 -11.702 21.881 1.00 93.25 117 PRO A CA 1
ATOM 913 C C . PRO A 1 117 ? -17.790 -12.995 21.280 1.00 93.25 117 PRO A C 1
ATOM 915 O O . PRO A 1 117 ? -16.604 -13.045 20.951 1.00 93.25 117 PRO A O 1
ATOM 918 N N . GLY A 1 118 ? -18.632 -14.014 21.061 1.00 95.25 118 GLY A N 1
ATOM 919 C CA . GLY A 1 118 ? -18.242 -15.277 20.420 1.00 95.25 118 GLY A CA 1
ATOM 920 C C . GLY A 1 118 ? -17.865 -15.158 18.937 1.00 95.25 118 GLY A C 1
ATOM 921 O O . GLY A 1 118 ? -17.222 -16.060 18.413 1.00 95.25 118 GLY A O 1
ATOM 922 N N . HIS A 1 119 ? -18.215 -14.046 18.282 1.00 90.25 119 HIS A N 1
ATOM 923 C CA . HIS A 1 119 ? -17.882 -13.744 16.883 1.00 90.25 119 HIS A CA 1
ATOM 924 C C . HIS A 1 119 ? -16.896 -12.575 16.750 1.00 90.25 119 HIS A C 1
ATOM 926 O O . HIS A 1 119 ? -16.671 -12.072 15.653 1.00 90.25 119 HIS A O 1
ATOM 932 N N . SER A 1 120 ? -16.305 -12.115 17.856 1.00 86.19 120 SER A N 1
ATOM 933 C CA . SER A 1 120 ? -15.454 -10.919 17.881 1.00 86.19 120 SER A CA 1
ATOM 934 C C . SER A 1 120 ? -14.290 -10.972 16.885 1.00 86.19 120 SER A C 1
ATOM 936 O O . SER A 1 120 ? -14.003 -9.965 16.240 1.00 86.19 120 SER A O 1
ATOM 938 N N . LEU A 1 121 ? -13.631 -12.124 16.729 1.00 83.56 121 LEU A N 1
ATOM 939 C CA . LEU A 1 121 ? -12.518 -12.290 15.788 1.00 83.56 121 LEU A CA 1
ATOM 940 C C . LEU A 1 121 ? -12.983 -12.174 14.327 1.00 83.56 121 LEU A C 1
ATOM 942 O O . LEU A 1 121 ? -12.380 -11.446 13.537 1.00 83.56 121 LEU A O 1
ATOM 946 N N . ASP A 1 122 ? -14.093 -12.831 13.989 1.00 84.00 122 ASP A N 1
ATOM 947 C CA . ASP A 1 122 ? -14.682 -12.781 12.648 1.00 84.00 122 ASP A CA 1
ATOM 948 C C . ASP A 1 122 ? -15.177 -11.368 12.311 1.00 84.00 122 ASP A C 1
ATOM 950 O O . ASP A 1 122 ? -15.016 -10.903 11.191 1.00 84.00 122 ASP A O 1
ATOM 954 N N . LEU A 1 123 ? -15.738 -10.638 13.279 1.00 82.69 123 LEU A N 1
ATOM 955 C CA . LEU A 1 123 ? -16.239 -9.272 13.076 1.00 82.69 123 LEU A CA 1
ATOM 956 C C . LEU A 1 123 ? -15.122 -8.252 12.821 1.00 82.69 123 LEU A C 1
ATOM 958 O O . LEU A 1 123 ? -15.298 -7.332 12.023 1.00 82.69 123 LEU A O 1
ATOM 962 N N . GLN A 1 124 ? -13.969 -8.420 13.469 1.00 77.31 124 GLN A N 1
ATOM 963 C CA . GLN A 1 124 ? -12.798 -7.565 13.251 1.00 77.31 124 GLN A CA 1
ATOM 964 C C . GLN A 1 124 ? -12.144 -7.836 11.893 1.00 77.31 124 GLN A C 1
ATOM 966 O O . GLN A 1 124 ? -11.707 -6.904 11.221 1.00 77.31 124 GLN A O 1
ATOM 971 N N . THR A 1 125 ? -12.115 -9.101 11.470 1.00 69.62 125 THR A N 1
ATOM 972 C CA . THR A 1 125 ? -11.483 -9.525 10.211 1.00 69.62 125 THR A CA 1
ATOM 973 C C . THR A 1 125 ? -12.390 -9.326 9.003 1.00 69.62 125 THR A C 1
ATOM 975 O O . THR A 1 125 ? -11.925 -8.925 7.941 1.00 69.62 125 THR A O 1
ATOM 978 N N . LYS A 1 126 ? -13.704 -9.536 9.131 1.00 65.81 126 LYS A N 1
ATOM 979 C CA . LYS A 1 126 ? -14.626 -9.456 7.989 1.00 65.81 126 LYS A CA 1
ATOM 980 C C . LYS A 1 126 ? -14.758 -8.048 7.412 1.00 65.81 126 LYS A C 1
ATOM 982 O O . LYS A 1 126 ? -15.036 -7.906 6.228 1.00 65.81 126 LYS A O 1
ATOM 987 N N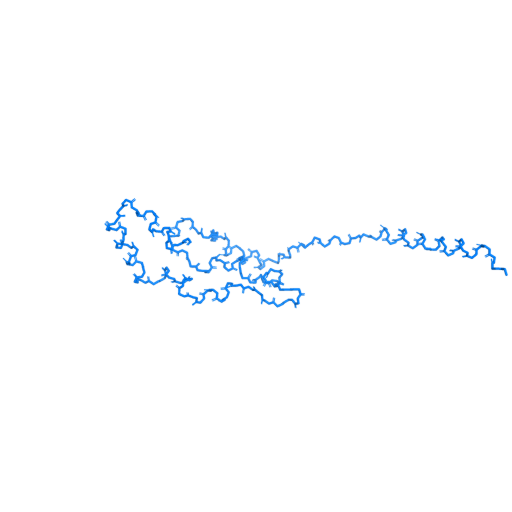 . CYS A 1 127 ? -14.562 -7.026 8.241 1.00 54.97 127 CYS A N 1
ATOM 988 C CA . CYS A 1 127 ? -14.591 -5.626 7.823 1.00 54.97 127 CYS A CA 1
ATOM 989 C C . CYS A 1 127 ? -13.217 -5.101 7.360 1.00 54.97 127 CYS A C 1
ATOM 991 O O . CYS A 1 127 ? -13.124 -3.935 6.984 1.00 54.97 127 CYS A O 1
ATOM 993 N N . THR A 1 128 ? -12.166 -5.926 7.419 1.00 58.34 128 THR A N 1
ATOM 994 C CA . THR A 1 128 ? -10.769 -5.566 7.111 1.00 58.34 128 THR A CA 1
ATOM 995 C C . THR A 1 128 ? -10.093 -6.534 6.122 1.00 58.34 128 THR A C 1
ATOM 997 O O . THR A 1 128 ? -8.906 -6.371 5.847 1.00 58.34 128 THR A O 1
ATOM 1000 N N . SER A 1 129 ? -10.835 -7.510 5.573 1.00 54.00 129 SER A N 1
ATOM 1001 C CA . SER A 1 129 ? -10.382 -8.504 4.579 1.00 54.00 129 SER A CA 1
ATOM 1002 C C . SER A 1 129 ? -11.118 -8.407 3.250 1.00 54.00 129 SER A C 1
ATOM 1004 O O . SER A 1 129 ? -12.281 -7.939 3.240 1.00 54.00 129 SER A O 1
#